Protein AF-M6BWG9-F1 (afdb_monomer)

Organism: NCBI:txid1303729

Radius of gyration: 16.26 Å; Cα contacts (8 Å, |Δi|>4): 300; chains: 1; bounding box: 43×33×38 Å

Secondary structure (DSSP, 8-state):
-HHHHHHHHGGG--STT-HHHHHHHHHTEEEEEEETTEEEEEETTS-EEEEPPP--GGGGTTS-HHHHHHHTT-S-EE-SSEEESS----GGG--TTSHHHHHTTT-GGG----EEETTTEEEEEEEEEE-TTSSEEEEEEETT-TT----B-S-HHHHHT-

Nearest PDB structures (foldseek):
  2icg-assembly1_A  TM=5.648E-01  e=1.232E-03  Listeria innocua
  2yms-assembly1_D  TM=7.754E-01  e=2.164E+00  Escherichia coli BL21
  4pdy-assembly1_A  TM=6.083E-01  e=3.896E+00  Alicyclobacillus acidocaldarius subsp. acidocaldarius DSM 446
  7o0s-assembly1_B  TM=2.883E-01  e=4.648E+00  Homo sapiens
  4o2w-assembly4_D  TM=2.290E-01  e=1.814E+00  Homo sapiens

Solvent-accessible surface area (backbone atoms only — not comparable to full-atom values): 9079 Å² total; per-residue (Å²): 105,44,68,55,49,27,65,68,52,44,73,34,37,63,32,94,82,31,56,65,51,44,46,58,59,26,68,41,48,68,48,74,47,72,57,93,69,28,42,39,38,34,31,74,87,72,50,50,43,39,32,38,52,53,42,64,50,84,83,46,75,87,57,52,71,70,59,41,58,46,22,56,60,27,33,32,38,34,47,94,52,38,40,40,30,86,48,88,73,81,55,87,82,55,50,86,88,33,56,66,25,55,70,48,70,75,38,62,92,73,65,46,31,48,31,37,34,78,85,59,34,40,32,30,50,41,89,79,54,57,21,89,85,71,42,58,15,32,25,59,47,36,90,86,51,66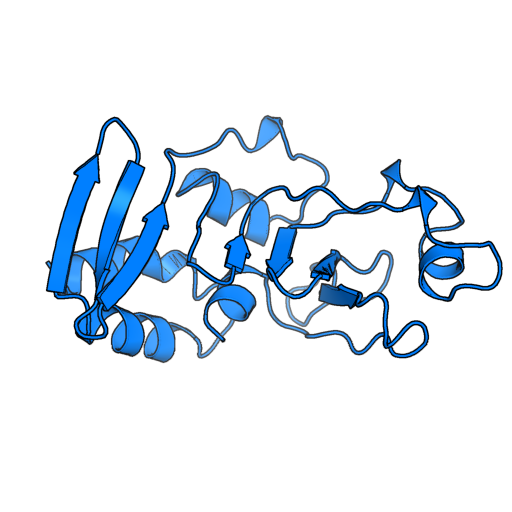,82,62,77,63,69,42,63,54,41,68,43,33,57,70,73,108

Foldseek 3Di:
DLVVQLVLLCLLPQDPPCSVLSSVQSVQFDDWDADPQWIWTAGVVRKIKIFHQADDLVVVVLADPSLSVVSRSGQWIDTPFKIFHFDDDDLVVDDPPFPVCVQCVNDPVNWTFGMDTPQQKTKTFRNPDAAPVRHTWIFIDHPVCRDDTDTDRDDVSSVVSD

Structure (mmCIF, N/CA/C/O backbone):
data_AF-M6BWG9-F1
#
_entry.id   AF-M6BWG9-F1
#
loop_
_atom_site.group_PDB
_atom_site.id
_atom_site.type_symbol
_atom_site.label_atom_id
_atom_site.label_alt_id
_atom_site.label_comp_id
_atom_site.label_asym_id
_atom_site.label_entity_id
_atom_site.label_seq_id
_atom_site.pdbx_PDB_ins_code
_atom_site.Cartn_x
_atom_site.Cartn_y
_atom_site.Cartn_z
_atom_site.occupancy
_atom_site.B_iso_or_equiv
_atom_site.auth_seq_id
_atom_site.auth_comp_id
_atom_site.auth_asym_id
_atom_site.auth_atom_id
_atom_site.pdbx_PDB_model_num
ATOM 1 N N . MET A 1 1 ? -19.647 3.488 14.914 1.00 93.94 1 MET A N 1
ATOM 2 C CA . MET A 1 1 ? -18.237 3.060 14.764 1.00 93.94 1 MET A CA 1
ATOM 3 C C . MET A 1 1 ? -18.005 2.196 13.528 1.00 93.94 1 MET A C 1
ATOM 5 O O . MET A 1 1 ? -17.408 2.709 12.602 1.00 93.94 1 MET A O 1
ATOM 9 N N . GLN A 1 2 ? -18.445 0.927 13.457 1.00 97.25 2 GLN A N 1
ATOM 10 C CA . GLN A 1 2 ? -18.124 0.047 12.306 1.00 97.25 2 GLN A CA 1
ATOM 11 C C . GLN A 1 2 ? -18.580 0.637 10.962 1.00 97.25 2 GLN A C 1
ATOM 13 O O . GLN A 1 2 ? -17.806 0.676 10.012 1.00 97.25 2 GLN A O 1
ATOM 18 N N . LYS A 1 3 ? -19.805 1.185 10.909 1.00 97.12 3 LYS A N 1
ATOM 19 C CA . LYS A 1 3 ? -20.325 1.907 9.733 1.00 97.12 3 LYS A CA 1
ATOM 20 C C . LYS A 1 3 ? -19.469 3.124 9.359 1.00 97.12 3 LYS A C 1
ATOM 22 O O . LYS A 1 3 ? -19.210 3.342 8.181 1.00 97.12 3 LYS A O 1
ATOM 27 N N . ASP A 1 4 ? -19.008 3.882 10.352 1.00 97.75 4 ASP A N 1
ATOM 28 C CA . ASP A 1 4 ? -18.177 5.073 10.139 1.00 97.75 4 ASP A CA 1
ATOM 29 C C . ASP A 1 4 ? -16.788 4.691 9.626 1.00 97.75 4 ASP A C 1
ATOM 31 O O . ASP A 1 4 ? -16.308 5.295 8.675 1.00 97.75 4 ASP A O 1
ATOM 35 N N . LEU A 1 5 ? -16.180 3.641 10.192 1.00 98.12 5 LEU A N 1
ATOM 36 C CA . LEU A 1 5 ? -14.911 3.083 9.721 1.00 98.12 5 LEU A CA 1
ATOM 37 C C . LEU A 1 5 ? -15.040 2.541 8.296 1.00 98.12 5 LEU A C 1
ATOM 39 O O . LEU A 1 5 ? -14.215 2.861 7.452 1.00 98.12 5 LEU A O 1
ATOM 43 N N . THR A 1 6 ? -16.108 1.797 8.005 1.00 98.12 6 THR A N 1
ATOM 44 C CA . THR A 1 6 ? -16.380 1.281 6.654 1.00 98.12 6 THR A CA 1
ATOM 45 C C . THR A 1 6 ? -16.456 2.425 5.647 1.00 98.12 6 THR A C 1
ATOM 47 O O . THR A 1 6 ? -15.766 2.406 4.635 1.00 98.12 6 THR A O 1
ATOM 50 N N . LYS A 1 7 ? -17.243 3.467 5.949 1.00 98.19 7 LYS A N 1
ATOM 51 C CA . LYS A 1 7 ? -17.353 4.658 5.098 1.00 98.19 7 LYS A CA 1
ATOM 52 C C . LYS A 1 7 ? -16.011 5.380 4.955 1.00 98.19 7 LYS A C 1
ATOM 54 O O . LYS A 1 7 ? -15.687 5.850 3.869 1.00 98.19 7 LYS A O 1
ATOM 59 N N . HIS A 1 8 ? -15.255 5.484 6.045 1.00 98.00 8 HIS A N 1
ATOM 60 C CA . HIS A 1 8 ? -13.964 6.167 6.085 1.00 98.00 8 HIS A CA 1
ATOM 61 C C . HIS A 1 8 ? -12.903 5.458 5.245 1.00 98.00 8 HIS A C 1
ATOM 63 O O . HIS A 1 8 ? -12.164 6.135 4.544 1.00 98.00 8 HIS A O 1
ATOM 69 N N . PHE A 1 9 ? -12.858 4.124 5.271 1.00 98.31 9 PHE A N 1
ATOM 70 C CA . PHE A 1 9 ? -11.870 3.301 4.563 1.00 98.31 9 PHE A CA 1
ATOM 71 C C . PHE A 1 9 ? -12.322 2.805 3.184 1.00 98.31 9 PHE A C 1
ATOM 73 O O . PHE A 1 9 ? -11.561 2.121 2.505 1.00 98.31 9 PHE A O 1
ATOM 80 N N . LEU A 1 10 ? -13.518 3.183 2.722 1.00 98.00 10 LEU A N 1
ATOM 81 C CA . LEU A 1 10 ? -14.046 2.758 1.421 1.00 98.00 10 LEU A CA 1
ATOM 82 C C . LEU A 1 10 ? -13.165 3.185 0.237 1.00 98.00 10 LEU A C 1
ATOM 84 O O . LEU A 1 10 ? -13.217 2.568 -0.816 1.00 98.00 10 LEU A O 1
ATOM 88 N N . TYR A 1 11 ? -12.315 4.199 0.416 1.00 97.44 11 TYR A N 1
ATOM 89 C CA . TYR A 1 11 ? -11.340 4.620 -0.593 1.00 97.44 11 TYR A CA 1
ATOM 90 C C . TYR A 1 11 ? -10.290 3.542 -0.930 1.00 97.44 11 TYR A C 1
ATOM 92 O O . TYR A 1 11 ? -9.633 3.668 -1.957 1.00 97.44 11 TYR A O 1
ATOM 100 N N . LEU A 1 12 ? -10.134 2.506 -0.092 1.00 97.88 12 LEU A N 1
ATOM 101 C CA . LEU A 1 12 ? -9.298 1.337 -0.386 1.00 97.88 12 LEU A CA 1
ATOM 102 C C . LEU A 1 12 ? -9.936 0.411 -1.426 1.00 97.88 12 LEU A C 1
ATOM 104 O O . LEU A 1 12 ? -9.225 -0.329 -2.086 1.00 97.88 12 LEU A O 1
ATOM 108 N N . ALA A 1 13 ? -11.256 0.459 -1.621 1.00 97.19 13 ALA A N 1
ATOM 109 C CA . ALA A 1 13 ? -11.917 -0.237 -2.722 1.00 97.19 13 ALA A CA 1
ATOM 110 C C . ALA A 1 13 ? -11.746 0.555 -4.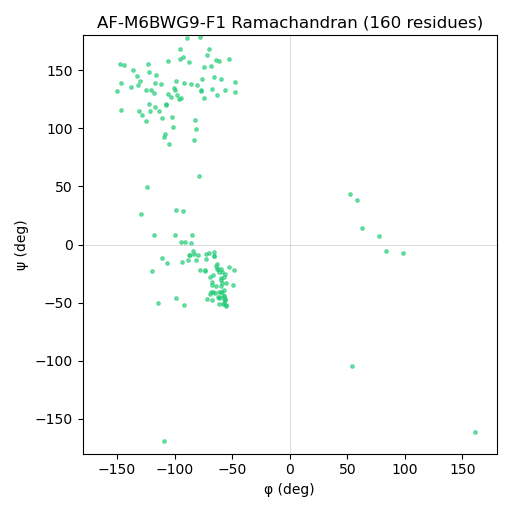033 1.00 97.19 13 ALA A C 1
ATOM 112 O O . ALA A 1 13 ? -12.710 0.992 -4.654 1.00 97.19 13 ALA A O 1
ATOM 113 N N . ASP A 1 14 ? -10.496 0.788 -4.432 1.00 95.50 14 ASP A N 1
ATOM 114 C CA . ASP A 1 14 ? -10.114 1.563 -5.619 1.00 95.50 14 ASP A CA 1
ATOM 115 C C . ASP A 1 14 ? -10.106 0.732 -6.915 1.00 95.50 14 ASP A C 1
ATOM 117 O O . ASP A 1 14 ? -9.673 1.214 -7.963 1.00 95.50 14 ASP A O 1
ATOM 121 N N . SER A 1 15 ? -10.601 -0.505 -6.839 1.00 95.06 15 SER A N 1
ATOM 122 C CA . SER A 1 15 ? -10.858 -1.409 -7.959 1.00 95.06 15 SER A CA 1
ATOM 123 C C . SER A 1 15 ? -12.260 -2.023 -7.815 1.00 95.06 15 SER A C 1
ATOM 125 O O . SER A 1 15 ? -12.677 -2.301 -6.686 1.00 95.06 15 SER A O 1
ATOM 127 N N . PRO A 1 16 ? -12.992 -2.281 -8.918 1.00 92.38 16 PRO A N 1
ATOM 128 C CA . PRO A 1 16 ? -14.356 -2.807 -8.849 1.00 92.38 16 PRO A CA 1
ATOM 129 C C . PRO A 1 16 ? -14.471 -4.122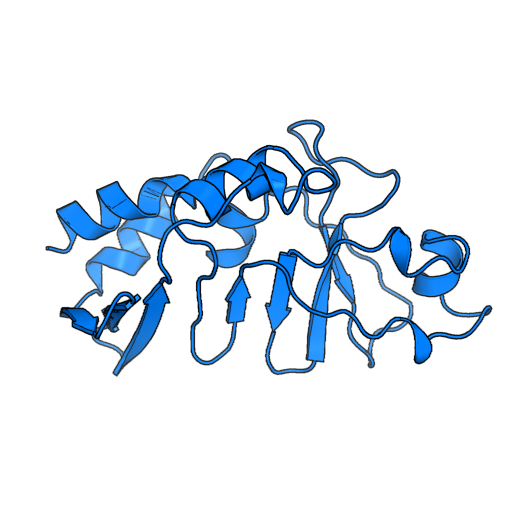 -8.062 1.00 92.38 16 PRO A C 1
ATOM 131 O O . PRO A 1 16 ? -13.717 -5.063 -8.309 1.00 92.38 16 PRO A O 1
ATOM 134 N N . GLY A 1 17 ? -15.454 -4.208 -7.158 1.00 93.12 17 GLY A N 1
ATOM 135 C CA . GLY A 1 17 ? -15.798 -5.428 -6.413 1.00 93.12 17 GLY A CA 1
ATOM 136 C C . GLY A 1 17 ? -15.214 -5.513 -4.997 1.00 93.12 17 GLY A C 1
ATOM 137 O O . GLY A 1 17 ? -15.592 -6.404 -4.230 1.00 93.12 17 GLY A O 1
ATOM 138 N N . PHE A 1 18 ? -14.343 -4.577 -4.615 1.00 96.38 18 PHE A N 1
ATOM 139 C CA . PHE A 1 18 ? -13.666 -4.573 -3.314 1.00 96.38 18 PHE A CA 1
ATOM 140 C C . PHE A 1 18 ? -14.457 -3.884 -2.197 1.00 96.38 18 PHE A C 1
ATOM 142 O O . PHE A 1 18 ? -14.110 -4.019 -1.024 1.00 96.38 18 PHE A O 1
ATOM 149 N N . GLU A 1 19 ? -15.564 -3.208 -2.507 1.00 97.69 19 GLU A N 1
ATOM 150 C CA . GLU A 1 19 ? -16.408 -2.551 -1.508 1.00 97.69 19 GLU A CA 1
ATOM 151 C C . GLU A 1 19 ? -16.889 -3.573 -0.475 1.00 97.69 19 GLU A C 1
ATOM 153 O O . GLU A 1 19 ? -16.740 -3.375 0.730 1.00 97.69 19 GLU A O 1
ATOM 158 N N . SER A 1 20 ? -17.375 -4.727 -0.941 1.00 96.94 20 SER A N 1
ATOM 159 C CA . SER A 1 20 ? -17.842 -5.805 -0.065 1.00 96.94 20 SER A CA 1
ATOM 160 C C . SER A 1 20 ? -16.754 -6.331 0.883 1.00 96.94 20 SER A C 1
ATOM 162 O O . SER A 1 20 ? -17.066 -6.753 1.999 1.00 96.94 20 SER A O 1
ATOM 164 N N . VAL A 1 21 ? -15.483 -6.259 0.476 1.00 97.75 21 VAL A N 1
ATOM 165 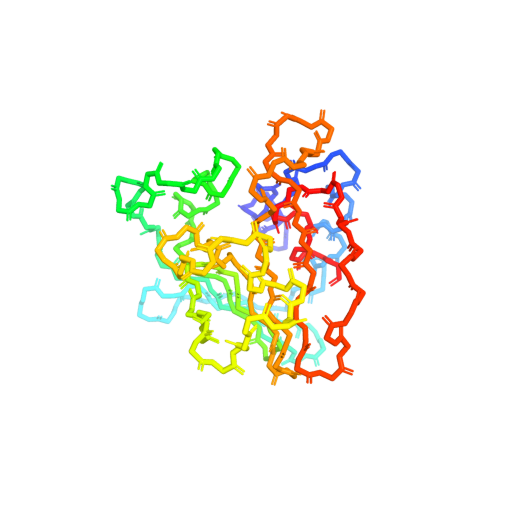C CA . VAL A 1 21 ? -14.328 -6.656 1.291 1.00 97.75 21 VAL A CA 1
ATOM 166 C C . VAL A 1 21 ? -14.103 -5.645 2.414 1.00 97.75 21 VAL A C 1
ATOM 168 O O . VAL A 1 21 ? -14.015 -6.044 3.576 1.00 97.75 21 VAL A O 1
ATOM 171 N N . VAL A 1 22 ? -14.128 -4.340 2.109 1.00 98.06 22 VAL A N 1
ATOM 172 C CA . VAL A 1 22 ? -14.053 -3.270 3.126 1.00 98.06 22 VAL A CA 1
ATOM 173 C C . VAL A 1 22 ? -15.167 -3.435 4.161 1.00 98.06 22 VAL A C 1
ATOM 175 O O . VAL A 1 22 ? -14.904 -3.405 5.364 1.00 98.06 22 VAL A O 1
ATOM 178 N N . HIS A 1 23 ? -16.403 -3.657 3.704 1.00 97.69 23 HIS A N 1
ATOM 179 C CA . HIS A 1 23 ? -17.547 -3.893 4.585 1.00 97.69 23 HIS A CA 1
ATOM 180 C C . HIS A 1 23 ? -17.286 -5.057 5.552 1.00 97.69 23 HIS A C 1
ATOM 182 O O . HIS A 1 23 ? -17.378 -4.873 6.767 1.00 97.69 23 HIS A O 1
ATOM 188 N N . LYS A 1 24 ? -16.878 -6.221 5.033 1.00 97.31 24 LYS A N 1
ATOM 189 C CA . LYS A 1 24 ? -16.581 -7.403 5.856 1.00 97.31 24 LYS A CA 1
ATOM 190 C C . LYS A 1 24 ? -15.451 -7.150 6.853 1.00 97.31 24 LYS A C 1
ATOM 192 O O . LYS A 1 24 ? -15.599 -7.488 8.023 1.00 97.31 24 LYS A O 1
ATOM 197 N N . ILE A 1 25 ? -14.348 -6.524 6.440 1.00 96.75 25 ILE A N 1
ATOM 198 C CA . ILE A 1 25 ? -13.215 -6.231 7.335 1.00 96.75 25 ILE A CA 1
ATOM 199 C C . ILE A 1 25 ? -13.677 -5.381 8.527 1.00 96.75 25 ILE A C 1
ATOM 201 O O . ILE A 1 25 ? -13.439 -5.735 9.687 1.00 96.75 25 ILE A O 1
ATOM 205 N N . PHE A 1 26 ? -14.381 -4.276 8.271 1.00 98.00 26 PHE A N 1
ATOM 206 C CA . PHE A 1 26 ? -14.743 -3.326 9.325 1.00 98.00 26 PHE A CA 1
ATOM 207 C C . PHE A 1 26 ? -15.974 -3.729 10.150 1.00 98.00 26 PHE A C 1
ATOM 209 O O . PHE A 1 26 ? -16.138 -3.214 11.257 1.00 98.00 26 PHE A O 1
ATOM 216 N N . GLU A 1 27 ? -16.777 -4.708 9.723 1.00 97.56 27 GLU A N 1
ATOM 217 C CA . GLU A 1 27 ? -17.769 -5.380 10.585 1.00 97.56 27 GLU A CA 1
ATOM 218 C C . GLU A 1 27 ? -17.116 -6.069 11.799 1.00 97.56 27 GLU A C 1
ATOM 220 O O . GLU A 1 27 ? -17.692 -6.130 12.898 1.00 97.56 27 GLU A O 1
ATOM 225 N N . HIS A 1 28 ? -15.875 -6.535 11.639 1.00 97.44 28 HIS A N 1
ATOM 226 C CA . HIS A 1 28 ? -15.086 -7.136 12.712 1.00 97.44 28 HIS A CA 1
ATOM 227 C C . HIS A 1 28 ? -14.321 -6.115 13.565 1.00 97.44 28 HIS A C 1
ATOM 229 O O . HIS A 1 28 ? -13.646 -6.524 14.514 1.00 97.44 28 HIS A O 1
ATOM 235 N N . ALA A 1 29 ? -14.439 -4.809 13.302 1.00 98.12 29 ALA A N 1
ATOM 236 C CA . ALA A 1 29 ? -13.848 -3.789 14.163 1.00 98.12 29 ALA A CA 1
ATOM 237 C C . ALA A 1 29 ? -14.480 -3.838 15.565 1.00 98.12 29 ALA A C 1
ATOM 239 O O . ALA A 1 29 ? -15.706 -3.834 15.721 1.00 98.12 29 ALA A O 1
ATOM 240 N N . LYS A 1 30 ? -13.627 -3.891 16.588 1.00 98.19 30 LYS A N 1
ATOM 241 C CA . LYS A 1 30 ? -13.989 -3.941 18.009 1.00 98.19 30 LYS A CA 1
ATOM 242 C C . LYS A 1 30 ? -13.886 -2.561 18.648 1.00 98.19 30 LYS A C 1
ATOM 244 O O . LYS A 1 30 ? -14.807 -2.147 19.345 1.00 98.19 30 LYS A O 1
ATOM 249 N N . ALA A 1 31 ? -12.794 -1.849 18.392 1.00 97.94 31 ALA A N 1
ATOM 250 C CA . ALA A 1 31 ? -12.565 -0.507 18.910 1.00 97.94 31 ALA A CA 1
ATOM 251 C C . ALA A 1 31 ? -11.761 0.329 17.912 1.00 97.94 31 ALA A C 1
ATOM 253 O O . ALA A 1 31 ? -11.005 -0.205 17.104 1.00 97.94 31 ALA A O 1
ATOM 254 N N . ALA A 1 32 ? -11.905 1.648 17.993 1.00 98.06 32 ALA A N 1
ATOM 255 C CA . ALA A 1 32 ? -11.068 2.593 17.273 1.00 98.06 32 ALA A CA 1
ATOM 256 C C . ALA A 1 32 ? -10.703 3.751 18.198 1.00 98.06 32 ALA A C 1
ATOM 258 O O . ALA A 1 32 ? -11.554 4.268 18.923 1.00 98.06 32 ALA A O 1
ATOM 259 N N . LYS A 1 33 ? -9.433 4.149 18.184 1.00 97.62 33 LYS A N 1
ATOM 260 C CA . LYS A 1 33 ? -8.921 5.272 18.973 1.00 97.62 33 LYS A CA 1
ATOM 261 C C . LYS A 1 33 ? -7.856 6.021 18.196 1.00 97.62 33 LYS A C 1
ATOM 263 O O . LYS A 1 33 ? -7.174 5.444 17.357 1.00 97.62 33 LYS A O 1
ATOM 268 N N . ILE A 1 34 ? -7.680 7.292 18.520 1.00 97.31 34 ILE A N 1
ATOM 269 C CA . ILE A 1 34 ? -6.538 8.064 18.044 1.00 97.31 34 ILE A CA 1
ATOM 270 C C . ILE A 1 34 ? -5.461 7.994 19.124 1.00 97.31 34 ILE A C 1
ATOM 272 O O . ILE A 1 34 ? -5.721 8.292 20.289 1.00 97.31 34 ILE A O 1
ATOM 276 N N . ASN A 1 35 ? -4.259 7.569 18.746 1.00 95.00 35 ASN A N 1
ATOM 277 C CA . ASN A 1 35 ? -3.075 7.636 19.593 1.00 95.00 35 ASN A CA 1
ATOM 278 C C . ASN A 1 35 ? -2.086 8.619 18.965 1.00 95.00 35 ASN A C 1
ATOM 280 O O . ASN A 1 35 ? -1.588 8.377 17.863 1.00 95.00 35 ASN A O 1
ATOM 284 N N . LYS A 1 36 ? -1.816 9.731 19.657 1.00 93.06 36 LYS A N 1
ATOM 285 C CA . LYS A 1 36 ? -1.148 10.909 19.085 1.00 93.06 36 LYS A CA 1
ATOM 286 C C . LYS A 1 36 ? -1.907 11.376 17.836 1.00 93.06 36 LYS A C 1
ATOM 288 O O . LYS A 1 36 ? -3.002 11.899 17.978 1.00 93.06 36 LYS A O 1
ATOM 293 N N . ASN A 1 37 ? -1.378 11.107 16.643 1.00 94.75 37 ASN A N 1
ATOM 294 C CA . ASN A 1 37 ? -2.004 11.464 15.367 1.00 94.75 37 ASN A CA 1
ATOM 295 C C . ASN A 1 37 ? -2.346 10.234 14.505 1.00 94.75 37 ASN A C 1
ATOM 297 O O . ASN A 1 37 ? -2.724 10.377 13.349 1.00 94.75 37 ASN A O 1
ATOM 301 N N . THR A 1 38 ? -2.209 9.024 15.047 1.00 97.44 38 THR A N 1
ATOM 302 C CA . THR A 1 38 ? -2.454 7.775 14.320 1.00 97.44 38 THR A CA 1
ATOM 303 C C . THR A 1 38 ? -3.799 7.199 14.738 1.00 97.44 38 THR A C 1
ATOM 305 O O . THR A 1 38 ? -4.051 6.998 15.930 1.00 97.44 38 THR A O 1
ATOM 308 N N . LEU A 1 39 ? -4.657 6.903 13.765 1.00 98.31 39 LEU A N 1
ATOM 309 C CA . LEU A 1 39 ? -5.869 6.126 13.996 1.00 98.31 39 LEU A CA 1
ATOM 310 C C . LEU A 1 39 ? -5.480 4.657 14.184 1.00 98.31 39 LEU A C 1
ATOM 312 O O . LEU A 1 39 ? -4.791 4.076 13.353 1.00 98.31 39 LEU A O 1
ATOM 316 N N . VAL A 1 40 ? -5.920 4.062 15.285 1.00 98.50 40 VAL A N 1
ATOM 317 C CA . VAL A 1 40 ? -5.684 2.663 15.640 1.00 98.50 40 VAL A CA 1
ATOM 318 C C . VAL A 1 40 ? -7.031 1.960 15.693 1.00 98.50 40 VAL A C 1
ATOM 320 O O . VAL A 1 40 ? -7.881 2.326 16.507 1.00 98.50 40 VAL A O 1
ATOM 323 N N . VAL A 1 41 ? -7.216 0.956 14.841 1.00 98.56 41 VAL A N 1
ATOM 324 C CA . VAL A 1 41 ? -8.400 0.094 14.805 1.00 98.56 41 VAL A CA 1
ATOM 325 C C . VAL A 1 41 ? -8.014 -1.278 15.345 1.00 98.56 41 VAL A C 1
ATOM 327 O O . VAL A 1 41 ? -7.120 -1.932 14.816 1.00 98.56 41 VAL A O 1
ATOM 330 N N . GLU A 1 42 ? -8.688 -1.707 16.406 1.00 98.38 42 GLU A N 1
ATOM 331 C CA . GLU A 1 42 ? -8.566 -3.047 16.976 1.00 98.38 42 GLU A CA 1
ATOM 332 C C . GLU A 1 42 ? -9.711 -3.910 16.443 1.00 98.38 42 GLU A C 1
ATOM 334 O O . GLU A 1 42 ? -10.883 -3.526 16.536 1.00 98.38 42 GLU A O 1
ATOM 339 N N . PHE A 1 43 ? -9.390 -5.083 15.907 1.00 98.00 43 PHE A N 1
ATOM 340 C CA . PHE A 1 43 ? -10.375 -6.049 15.428 1.00 98.00 43 PHE A CA 1
ATOM 341 C C . PHE A 1 43 ? -10.692 -7.099 16.494 1.00 98.00 43 PHE A C 1
ATOM 343 O O . PHE A 1 43 ? -9.908 -7.351 17.408 1.00 98.00 43 PHE A O 1
ATOM 350 N N . LYS A 1 44 ? -11.842 -7.767 16.364 1.00 97.69 44 LYS A N 1
ATOM 351 C CA . LYS A 1 44 ? -12.256 -8.869 17.255 1.00 97.69 44 LYS A CA 1
ATOM 352 C C . LYS A 1 44 ? -11.237 -10.017 17.314 1.00 97.69 44 LYS A C 1
ATOM 354 O O . LYS A 1 44 ? -11.183 -10.705 18.323 1.00 97.69 44 LYS A O 1
ATOM 359 N N . SER A 1 45 ? -10.428 -10.197 16.268 1.00 95.94 45 SER A N 1
ATOM 360 C CA . SER A 1 45 ? -9.329 -11.171 16.214 1.00 95.94 45 SER A CA 1
ATOM 361 C C . SER A 1 45 ? -8.108 -10.791 17.063 1.00 95.94 45 SER A C 1
ATOM 363 O O . SER A 1 45 ? -7.180 -11.584 17.169 1.00 95.94 45 SER A O 1
ATOM 365 N N . GLY A 1 46 ? -8.064 -9.577 17.622 1.00 96.38 46 GLY A N 1
ATOM 366 C CA . GLY A 1 46 ? -6.885 -9.020 18.291 1.00 96.38 46 GLY A CA 1
ATOM 367 C C . GLY A 1 46 ? -5.868 -8.382 17.338 1.00 96.38 46 GLY A C 1
ATOM 368 O O . GLY A 1 46 ? -4.911 -7.770 17.803 1.00 96.38 46 GLY A O 1
ATOM 369 N N . LYS A 1 47 ? -6.074 -8.479 16.016 1.00 96.31 47 LYS A N 1
ATOM 370 C CA . LYS A 1 47 ? -5.257 -7.769 15.021 1.00 96.31 47 LYS A CA 1
ATOM 371 C C . LYS A 1 47 ? -5.495 -6.261 15.096 1.00 96.31 47 LYS A C 1
ATOM 373 O O . LYS A 1 47 ? -6.572 -5.807 15.494 1.00 96.31 47 LYS A O 1
ATOM 378 N N . ILE A 1 48 ? -4.486 -5.497 14.687 1.00 97.75 48 ILE A N 1
ATOM 379 C CA . ILE A 1 48 ? -4.492 -4.036 14.728 1.00 97.75 48 ILE A CA 1
ATOM 380 C C . ILE A 1 48 ? -4.192 -3.495 13.331 1.00 97.75 48 ILE A C 1
ATOM 382 O O . ILE A 1 48 ? -3.230 -3.917 12.697 1.00 97.75 48 ILE A O 1
ATOM 386 N N . LEU A 1 49 ? -4.995 -2.528 12.889 1.00 98.12 49 LEU A N 1
ATOM 387 C CA . LEU A 1 49 ? -4.675 -1.648 11.768 1.00 98.12 49 LEU A CA 1
ATOM 388 C C . LEU A 1 49 ? -4.312 -0.272 12.325 1.00 98.12 49 LEU A C 1
ATOM 390 O O . LEU A 1 49 ? -5.061 0.305 13.117 1.00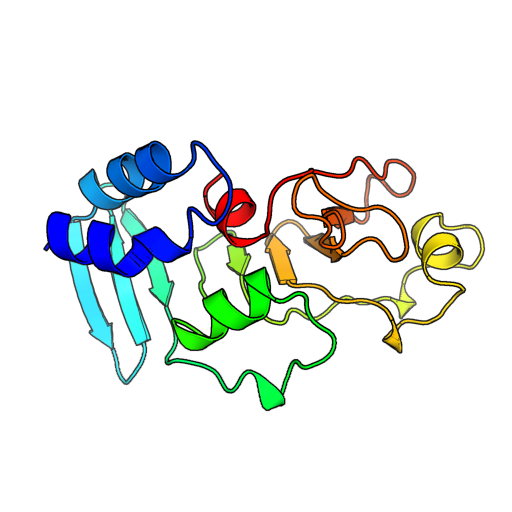 98.12 49 LEU A O 1
ATOM 394 N N . THR A 1 50 ? -3.180 0.268 11.894 1.00 98.31 50 THR A N 1
ATOM 395 C CA . THR A 1 50 ? -2.779 1.645 12.181 1.00 98.31 50 THR A CA 1
ATOM 396 C C . THR A 1 50 ? -2.800 2.471 10.907 1.00 98.31 50 THR A C 1
ATOM 398 O O . THR A 1 50 ? -2.381 2.005 9.852 1.00 98.31 50 THR A O 1
ATOM 401 N N . ALA A 1 51 ? -3.302 3.695 11.008 1.00 98.38 51 ALA A N 1
ATOM 402 C CA . ALA A 1 51 ? -3.432 4.619 9.897 1.00 98.38 51 ALA A CA 1
ATOM 403 C C . ALA A 1 51 ? -2.861 5.981 10.290 1.00 98.38 51 ALA A C 1
ATOM 405 O O . ALA A 1 51 ? -3.346 6.631 11.223 1.00 98.38 51 ALA A O 1
ATOM 406 N N . SER A 1 52 ? -1.785 6.388 9.620 1.00 98.06 52 SER A N 1
ATOM 407 C CA . SER A 1 52 ? -1.099 7.654 9.894 1.00 98.06 52 SER A CA 1
ATOM 408 C C . SER A 1 52 ? -1.947 8.852 9.451 1.00 98.06 52 SER A C 1
ATOM 410 O O . SER A 1 52 ? -2.884 8.685 8.677 1.00 98.06 52 SER A O 1
ATOM 412 N N . PRO A 1 53 ? -1.597 10.091 9.823 1.00 97.81 53 PRO A N 1
ATOM 413 C CA . PRO A 1 53 ? -2.177 11.275 9.190 1.00 97.81 53 PRO A CA 1
ATOM 414 C C . PRO A 1 53 ? -2.068 11.258 7.653 1.00 97.81 53 PRO A C 1
ATOM 416 O O . PRO A 1 53 ? -1.199 10.555 7.115 1.00 97.81 53 PRO A O 1
ATOM 419 N N . PRO A 1 54 ? -2.903 12.051 6.954 1.00 97.62 54 PRO A N 1
ATOM 420 C CA . PRO A 1 54 ? -2.733 12.353 5.537 1.00 97.62 54 PRO A CA 1
ATOM 421 C C . PRO A 1 54 ? -1.299 12.755 5.177 1.00 97.62 54 PRO A C 1
ATOM 423 O O . PRO A 1 54 ? -0.645 13.500 5.910 1.00 97.62 54 PRO A O 1
ATOM 426 N N . GLY A 1 55 ? -0.828 12.269 4.034 1.00 96.25 55 GLY A N 1
ATOM 427 C CA . GLY A 1 55 ? 0.433 12.664 3.418 1.00 96.25 55 GLY A CA 1
ATOM 428 C C . GLY A 1 55 ? 0.271 13.857 2.478 1.00 96.25 55 GLY A C 1
ATOM 429 O O . GLY A 1 55 ? -0.830 14.347 2.236 1.00 96.25 55 GLY A O 1
ATOM 430 N N . ASN A 1 56 ? 1.390 14.312 1.911 1.00 96.25 56 ASN A N 1
ATOM 431 C CA . ASN A 1 56 ? 1.401 15.322 0.853 1.00 96.25 56 ASN A CA 1
ATOM 432 C C . ASN A 1 56 ? 1.639 14.646 -0.510 1.00 96.25 56 ASN A C 1
ATOM 434 O O . ASN A 1 56 ? 2.772 14.238 -0.772 1.00 96.25 56 ASN A O 1
ATOM 438 N N . PRO A 1 57 ? 0.645 14.575 -1.413 1.00 93.62 57 PRO A N 1
ATOM 439 C CA . PRO A 1 57 ? 0.802 13.963 -2.737 1.00 93.62 57 PRO A CA 1
ATOM 440 C C . PRO A 1 57 ? 1.912 14.571 -3.586 1.00 93.62 57 PRO A C 1
ATOM 442 O O . PRO A 1 57 ? 2.541 13.878 -4.386 1.00 93.62 57 PRO A O 1
ATOM 445 N N . ASN A 1 58 ? 2.224 15.852 -3.372 1.00 93.88 58 ASN A N 1
ATOM 446 C CA . ASN A 1 58 ? 3.318 16.517 -4.075 1.00 93.88 58 ASN A CA 1
ATOM 447 C C . ASN A 1 58 ? 4.695 15.928 -3.744 1.00 93.88 58 ASN A C 1
ATOM 449 O O . ASN A 1 58 ? 5.629 16.130 -4.519 1.00 93.88 58 ASN A O 1
ATOM 453 N N . SER A 1 59 ? 4.824 15.196 -2.636 1.00 93.12 59 SER A N 1
ATOM 454 C CA . SER A 1 59 ? 6.042 14.468 -2.273 1.00 93.12 59 SER A CA 1
ATOM 455 C C . SER A 1 59 ? 6.194 13.137 -3.026 1.00 93.12 59 SER A C 1
ATOM 457 O O . SER A 1 59 ? 7.256 12.523 -2.954 1.00 93.12 59 SER A O 1
ATOM 459 N N . TYR A 1 60 ? 5.167 12.695 -3.766 1.00 93.25 60 TYR A N 1
ATOM 460 C CA . TYR A 1 60 ? 5.098 11.368 -4.392 1.00 93.25 60 TYR A CA 1
ATOM 461 C C . TYR A 1 60 ? 4.736 11.418 -5.883 1.00 93.25 60 TYR A C 1
ATOM 463 O O . TYR A 1 60 ? 4.212 10.452 -6.416 1.00 93.25 60 TYR A O 1
ATOM 471 N N . LYS A 1 61 ? 5.036 12.515 -6.591 1.00 90.75 61 LYS A N 1
ATOM 472 C CA . LYS A 1 61 ? 4.579 12.787 -7.976 1.00 90.75 61 LYS A CA 1
ATOM 473 C C . LYS A 1 61 ? 4.854 11.698 -9.027 1.00 90.75 61 LYS A C 1
ATOM 475 O O . LYS A 1 61 ? 4.234 11.736 -10.081 1.00 90.75 61 LYS A O 1
ATOM 480 N N . LYS A 1 62 ? 5.791 10.778 -8.775 1.00 93.62 62 LYS A N 1
ATOM 481 C CA . LYS A 1 62 ? 6.069 9.632 -9.658 1.00 93.62 62 LYS A CA 1
ATOM 482 C C . LYS A 1 62 ? 5.046 8.495 -9.510 1.00 93.62 62 LYS A C 1
ATOM 484 O O . LYS A 1 62 ? 4.923 7.686 -10.419 1.00 93.62 62 LYS A O 1
ATOM 489 N N . PHE A 1 63 ? 4.340 8.422 -8.381 1.00 96.44 63 PHE A N 1
ATOM 490 C CA . PHE A 1 63 ? 3.373 7.365 -8.103 1.00 96.44 63 PHE A CA 1
ATOM 491 C C . PHE A 1 63 ? 2.075 7.540 -8.910 1.00 96.44 63 PHE A C 1
ATOM 493 O O . PHE A 1 63 ? 1.701 8.673 -9.231 1.00 96.44 63 PHE A O 1
ATOM 500 N N . PRO A 1 64 ? 1.357 6.438 -9.200 1.00 96.88 64 PRO A N 1
ATOM 501 C CA . PRO A 1 64 ? 0.076 6.481 -9.899 1.00 96.88 64 PRO A CA 1
ATOM 502 C C . PRO A 1 64 ? -0.998 7.270 -9.151 1.00 96.88 64 PRO A C 1
ATOM 504 O O . PRO A 1 64 ? -0.949 7.449 -7.931 1.00 96.88 64 PRO A O 1
ATOM 507 N N . ARG A 1 65 ? -2.012 7.735 -9.888 1.00 96.50 65 ARG A N 1
ATOM 508 C CA . ARG A 1 65 ? -3.062 8.595 -9.334 1.00 96.50 65 ARG A CA 1
ATOM 509 C C . ARG A 1 65 ? -3.884 7.872 -8.267 1.00 96.50 65 ARG A C 1
ATOM 511 O O . ARG A 1 65 ? -4.283 8.535 -7.307 1.00 96.50 65 ARG A O 1
ATOM 518 N N . SER A 1 66 ? -4.139 6.569 -8.405 1.00 96.56 66 SER A N 1
ATOM 519 C CA . SER A 1 66 ? -4.795 5.771 -7.358 1.00 96.56 66 SER A CA 1
ATOM 520 C C . SER A 1 66 ? -4.035 5.869 -6.033 1.00 96.56 66 SER A C 1
ATOM 522 O O . SER A 1 66 ? -4.607 6.331 -5.047 1.00 96.56 66 SER A O 1
ATOM 524 N N . PHE A 1 67 ? -2.728 5.592 -6.031 1.00 97.75 67 PHE A N 1
ATOM 525 C CA . PHE A 1 67 ? -1.870 5.708 -4.851 1.00 97.75 67 PHE A CA 1
ATOM 526 C C . PHE A 1 67 ? -1.895 7.114 -4.249 1.00 97.75 67 PHE A C 1
ATOM 528 O O . PHE A 1 67 ? -2.043 7.257 -3.035 1.00 97.75 67 PHE A O 1
ATOM 535 N N . LEU A 1 68 ? -1.811 8.159 -5.083 1.00 97.62 68 LEU A N 1
ATOM 536 C CA . LEU A 1 68 ? -1.875 9.545 -4.613 1.00 97.62 68 LEU A CA 1
ATOM 537 C C . LEU A 1 68 ? -3.174 9.833 -3.839 1.00 97.62 68 LEU A C 1
ATOM 539 O O . LEU A 1 68 ? -3.128 10.491 -2.804 1.00 97.62 68 LEU A O 1
ATOM 543 N N . LYS A 1 69 ? -4.321 9.293 -4.272 1.00 96.38 69 LYS A N 1
ATOM 544 C CA . LYS A 1 69 ? -5.592 9.426 -3.534 1.00 96.38 69 LYS A CA 1
ATOM 545 C C . LYS A 1 69 ? -5.582 8.679 -2.196 1.00 96.38 69 LYS A C 1
ATOM 547 O O . LYS A 1 69 ? -6.232 9.128 -1.253 1.00 96.38 69 LYS A O 1
ATOM 552 N N . LEU A 1 70 ? -4.873 7.550 -2.098 1.00 96.75 70 LEU A N 1
ATOM 553 C CA . LEU A 1 70 ? -4.760 6.795 -0.845 1.00 96.75 70 LEU A CA 1
ATOM 554 C C . LEU A 1 70 ? -3.968 7.591 0.198 1.00 96.75 70 LEU A C 1
ATOM 556 O O . LEU A 1 70 ? -4.431 7.762 1.328 1.00 96.75 70 LEU A O 1
ATOM 560 N N . ILE A 1 71 ? -2.812 8.138 -0.191 1.00 97.25 71 ILE A N 1
ATOM 561 C CA . ILE A 1 71 ? -1.956 8.903 0.726 1.00 97.25 71 ILE A CA 1
ATOM 562 C C . ILE A 1 71 ? -2.595 10.222 1.180 1.00 97.25 71 ILE A C 1
ATOM 564 O O . ILE A 1 71 ? -2.312 10.669 2.289 1.00 97.25 71 ILE A O 1
ATOM 568 N N . GLU A 1 72 ? -3.499 10.820 0.391 1.00 96.94 72 GLU A N 1
ATOM 569 C CA . GLU A 1 72 ? -4.321 11.971 0.816 1.00 96.94 72 GLU A CA 1
ATOM 570 C C . GLU A 1 72 ? -5.234 11.641 2.001 1.00 96.94 72 GLU A C 1
ATOM 572 O O . GLU A 1 72 ? -5.663 12.540 2.724 1.00 96.94 72 GLU A O 1
ATOM 577 N N . LYS A 1 73 ? -5.565 10.361 2.201 1.00 97.62 73 LYS A N 1
ATOM 578 C CA . LYS A 1 73 ? -6.333 9.901 3.361 1.00 97.62 73 LYS A CA 1
ATOM 579 C C . LYS A 1 73 ? -5.412 9.497 4.494 1.00 97.62 73 LYS A C 1
ATOM 581 O O . LYS A 1 73 ? -5.565 10.000 5.605 1.00 97.62 73 LYS A O 1
ATOM 586 N N . HIS A 1 74 ? -4.451 8.633 4.199 1.00 97.88 74 HIS A N 1
ATOM 587 C CA . HIS A 1 74 ? -3.494 8.118 5.165 1.00 97.88 74 HIS A CA 1
ATOM 588 C C . HIS A 1 74 ? -2.157 7.894 4.465 1.00 97.88 74 HIS A C 1
ATOM 590 O O . HIS A 1 74 ? -2.071 7.049 3.580 1.00 97.88 74 HIS A O 1
ATOM 596 N N . ASN A 1 75 ? -1.113 8.631 4.867 1.00 97.50 75 ASN A N 1
ATOM 597 C CA . ASN A 1 75 ? 0.228 8.488 4.285 1.00 97.50 75 ASN A CA 1
ATOM 598 C C . ASN A 1 75 ? 0.743 7.042 4.358 1.00 97.50 75 ASN A C 1
ATOM 600 O O . ASN A 1 75 ? 1.491 6.604 3.486 1.00 97.50 75 ASN A O 1
ATOM 604 N N . THR A 1 76 ? 0.356 6.326 5.414 1.00 97.50 76 THR A N 1
ATOM 605 C CA . THR A 1 76 ? 0.711 4.934 5.639 1.00 97.50 76 THR A CA 1
ATOM 606 C C . THR A 1 76 ? -0.417 4.196 6.359 1.00 97.50 76 THR A C 1
ATOM 608 O O . THR A 1 76 ? -1.009 4.721 7.310 1.00 97.50 76 THR A O 1
ATOM 611 N N . LEU A 1 77 ? -0.673 2.959 5.937 1.00 98.19 77 LEU A N 1
ATOM 612 C CA . LEU A 1 77 ? -1.501 1.976 6.630 1.00 98.19 77 LEU A CA 1
ATOM 613 C C . LEU A 1 77 ? -0.636 0.776 7.003 1.00 98.19 77 LEU A C 1
ATOM 615 O O . LEU A 1 77 ? 0.073 0.255 6.148 1.00 98.19 77 LEU A O 1
ATOM 619 N N . LYS A 1 78 ? -0.690 0.335 8.262 1.00 96.56 78 LYS A N 1
ATOM 620 C CA . LYS A 1 78 ? 0.091 -0.820 8.723 1.00 96.56 78 LYS A CA 1
ATOM 621 C C . LYS A 1 78 ? -0.736 -1.816 9.510 1.00 96.56 78 LYS A C 1
ATOM 623 O O . LYS A 1 78 ? -1.498 -1.421 10.397 1.00 96.56 78 LYS A O 1
ATOM 628 N N . THR A 1 79 ? -0.513 -3.091 9.234 1.00 95.06 79 THR A N 1
ATOM 629 C CA . THR A 1 79 ? -0.882 -4.215 10.098 1.00 95.06 79 THR A CA 1
ATOM 630 C C . THR A 1 79 ? 0.389 -4.826 10.691 1.00 95.06 79 THR A C 1
ATOM 632 O O . THR A 1 79 ? 1.469 -4.249 10.592 1.00 95.06 79 THR A O 1
ATOM 635 N N . ASP A 1 80 ? 0.278 -5.987 11.326 1.00 91.00 80 ASP A N 1
ATOM 636 C CA . ASP A 1 80 ? 1.434 -6.783 11.741 1.00 91.00 80 ASP A CA 1
ATOM 637 C C . ASP A 1 80 ? 2.157 -7.471 10.573 1.00 91.00 80 ASP A C 1
ATOM 639 O O . ASP A 1 80 ? 3.257 -7.971 10.774 1.00 91.00 80 ASP A O 1
ATOM 643 N N . ARG A 1 81 ? 1.550 -7.508 9.378 1.00 90.69 81 ARG A N 1
ATOM 644 C CA . ARG A 1 81 ? 2.103 -8.181 8.189 1.00 90.69 81 ARG A CA 1
ATOM 645 C C . ARG A 1 81 ? 2.358 -7.262 7.002 1.00 90.69 81 ARG A C 1
ATOM 647 O O . ARG A 1 81 ? 3.126 -7.627 6.123 1.00 90.69 81 ARG A O 1
ATOM 654 N N . LEU A 1 82 ? 1.665 -6.127 6.949 1.00 93.25 82 LEU A N 1
ATOM 655 C CA . LEU A 1 82 ? 1.572 -5.277 5.767 1.00 93.25 82 LEU A CA 1
ATOM 656 C C . LEU A 1 82 ? 1.881 -3.831 6.104 1.00 93.25 82 LEU A C 1
ATOM 658 O O . LEU A 1 82 ? 1.376 -3.310 7.100 1.00 93.25 82 LEU A O 1
ATOM 662 N N . GLU A 1 83 ? 2.592 -3.161 5.208 1.00 95.56 83 GLU A N 1
ATOM 663 C CA . GLU A 1 83 ? 2.741 -1.711 5.187 1.00 95.56 83 GLU A CA 1
ATOM 664 C C . GLU A 1 83 ? 2.408 -1.171 3.796 1.00 95.56 83 GLU A C 1
ATOM 666 O O . GLU A 1 83 ? 3.157 -1.388 2.853 1.00 95.56 83 GLU A O 1
ATOM 671 N N . LEU A 1 84 ? 1.294 -0.446 3.681 1.00 96.94 84 LEU A N 1
ATOM 672 C CA . LEU A 1 84 ? 0.905 0.311 2.491 1.00 96.94 84 LEU A CA 1
ATOM 673 C C . LEU A 1 84 ? 1.338 1.769 2.669 1.00 96.94 84 LEU A C 1
ATOM 675 O O . LEU A 1 84 ? 0.947 2.419 3.640 1.00 96.94 84 LEU A O 1
ATOM 679 N N . GLY A 1 85 ? 2.111 2.299 1.727 1.00 96.69 85 GLY A N 1
ATOM 680 C CA . GLY A 1 85 ? 2.687 3.644 1.767 1.00 96.69 85 GLY A CA 1
ATOM 681 C C . GLY A 1 85 ? 3.862 3.749 0.797 1.00 96.69 85 GLY A C 1
ATOM 682 O O . GLY A 1 85 ? 3.982 2.939 -0.106 1.00 96.69 85 GLY A O 1
ATOM 683 N N . LYS A 1 86 ? 4.751 4.737 0.942 1.00 94.44 86 LYS A N 1
ATOM 684 C CA . LYS A 1 86 ? 6.034 4.690 0.218 1.00 94.44 86 LYS A CA 1
ATOM 685 C C . LYS A 1 86 ? 7.002 3.802 0.997 1.00 94.44 86 LYS A C 1
ATOM 687 O O . LYS A 1 86 ? 7.517 4.243 2.025 1.00 94.44 86 LYS A O 1
ATOM 692 N N . CYS A 1 87 ? 7.260 2.609 0.484 1.00 91.88 87 CYS A N 1
ATOM 693 C CA . CYS A 1 87 ? 8.186 1.644 1.064 1.00 91.88 87 CYS A CA 1
ATOM 694 C C . CYS A 1 87 ? 9.594 1.802 0.470 1.00 91.88 87 CYS A C 1
ATOM 696 O O . CYS A 1 87 ? 9.785 2.441 -0.572 1.00 91.88 87 CYS A O 1
ATOM 698 N N . TYR A 1 88 ? 10.588 1.267 1.176 1.00 86.81 88 TYR A N 1
ATOM 699 C CA . TYR A 1 88 ? 11.946 1.113 0.656 1.00 86.81 88 TYR A CA 1
ATOM 700 C C . TYR A 1 88 ? 12.017 -0.208 -0.108 1.00 86.81 88 TYR A C 1
ATOM 702 O O . TYR A 1 88 ? 11.458 -1.191 0.358 1.00 86.81 88 TYR A O 1
ATOM 710 N N . PHE A 1 89 ? 12.675 -0.200 -1.263 1.00 88.12 89 PHE A N 1
ATOM 711 C CA . PHE A 1 89 ? 12.987 -1.396 -2.036 1.00 88.12 89 PHE A CA 1
ATOM 712 C C . PHE A 1 89 ? 14.499 -1.429 -2.203 1.00 88.12 89 PHE A C 1
ATOM 714 O O . PHE A 1 89 ? 15.066 -0.458 -2.719 1.00 88.12 89 PHE A O 1
ATOM 721 N N . ASP A 1 90 ? 15.1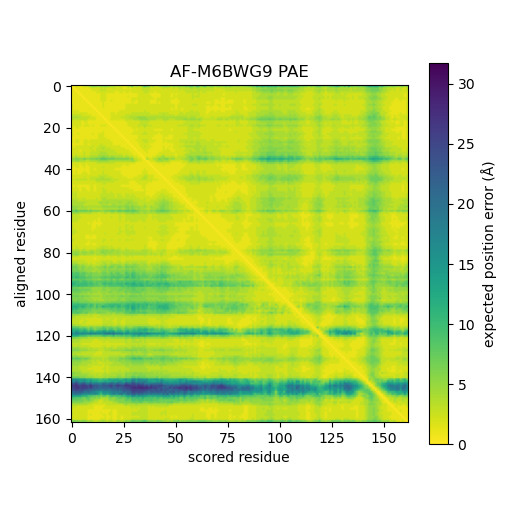34 -2.495 -1.727 1.00 86.38 90 ASP A N 1
ATOM 722 C CA . ASP A 1 90 ? 16.582 -2.636 -1.797 1.00 86.38 90 ASP A CA 1
ATOM 723 C C . ASP A 1 90 ? 16.974 -3.181 -3.169 1.00 86.38 90 ASP A C 1
ATOM 725 O O . ASP A 1 90 ? 16.990 -4.384 -3.387 1.00 86.38 90 ASP A O 1
ATOM 729 N N . PHE A 1 91 ? 17.208 -2.289 -4.131 1.00 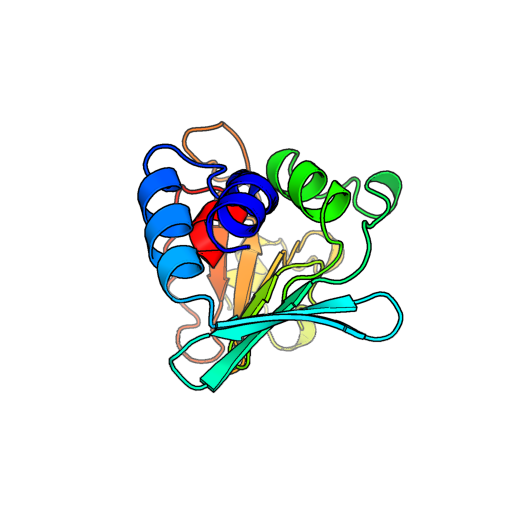85.88 91 PHE A N 1
ATOM 730 C CA . PHE A 1 91 ? 17.542 -2.698 -5.499 1.00 85.88 91 PHE A CA 1
ATOM 731 C C . PHE A 1 91 ? 18.974 -3.240 -5.615 1.00 85.88 91 PHE A C 1
ATOM 733 O O . PHE A 1 91 ? 19.266 -3.989 -6.537 1.00 85.88 91 PHE A O 1
ATOM 740 N N . ASP A 1 92 ? 19.859 -2.871 -4.686 1.00 84.38 92 ASP A N 1
ATOM 741 C CA . ASP A 1 92 ? 21.300 -3.158 -4.751 1.00 84.38 92 ASP A CA 1
ATOM 742 C C . ASP A 1 92 ? 21.643 -4.643 -4.544 1.00 84.38 92 ASP A C 1
ATOM 744 O O . ASP A 1 92 ? 22.797 -5.039 -4.686 1.00 84.38 92 ASP A O 1
ATOM 748 N N . ILE A 1 93 ? 20.655 -5.461 -4.185 1.00 84.88 93 ILE A N 1
ATOM 749 C CA . ILE A 1 93 ? 20.804 -6.910 -4.023 1.00 84.88 93 ILE A CA 1
ATOM 750 C C . ILE A 1 93 ? 20.582 -7.686 -5.326 1.00 84.88 93 ILE A C 1
ATOM 752 O O . ILE A 1 93 ? 20.781 -8.896 -5.311 1.00 84.88 93 ILE A O 1
ATOM 756 N N . TYR A 1 94 ? 20.107 -7.019 -6.386 1.00 85.19 94 TYR A N 1
ATOM 757 C CA . TYR A 1 94 ? 19.823 -7.638 -7.678 1.00 85.19 94 TYR A CA 1
ATOM 758 C C . TYR A 1 94 ? 20.967 -7.381 -8.661 1.00 85.19 94 TYR A C 1
ATOM 760 O O . TYR A 1 94 ? 21.415 -6.238 -8.817 1.00 85.19 94 TYR A O 1
ATOM 768 N N . ASP A 1 95 ? 21.396 -8.435 -9.344 1.00 86.94 95 ASP A N 1
ATOM 769 C CA . ASP A 1 95 ? 22.470 -8.436 -10.334 1.00 86.94 95 ASP A CA 1
ATOM 770 C C . ASP A 1 95 ? 21.923 -8.289 -11.767 1.00 86.94 95 ASP A C 1
ATOM 772 O O . ASP A 1 95 ? 20.726 -8.408 -12.014 1.00 86.94 95 ASP A O 1
ATOM 776 N N . GLU A 1 96 ? 22.802 -8.033 -12.742 1.00 85.44 96 GLU A N 1
ATOM 777 C CA . GLU A 1 96 ? 22.426 -7.823 -14.155 1.00 85.44 96 GLU A CA 1
ATOM 778 C C . GLU A 1 96 ? 21.682 -9.010 -14.790 1.00 85.44 96 GLU A C 1
ATOM 780 O O . GLU A 1 96 ? 20.945 -8.814 -15.751 1.00 85.44 96 GLU A O 1
ATOM 785 N N . ASP A 1 97 ? 21.858 -10.219 -14.252 1.00 84.69 97 ASP A N 1
ATOM 786 C CA . ASP A 1 97 ? 21.176 -11.427 -14.725 1.00 84.69 97 ASP A CA 1
ATOM 787 C C . ASP A 1 97 ? 19.753 -11.578 -14.138 1.00 84.69 97 ASP A C 1
ATOM 789 O O . ASP A 1 97 ? 18.993 -12.444 -14.581 1.00 84.69 97 ASP A O 1
ATOM 793 N N . ASP A 1 98 ? 19.362 -10.738 -13.169 1.00 85.44 98 ASP A N 1
ATOM 794 C CA . ASP A 1 98 ? 18.046 -10.800 -12.538 1.00 85.44 98 ASP A CA 1
ATOM 795 C C . ASP A 1 98 ? 16.970 -10.121 -13.382 1.00 85.44 98 ASP A C 1
ATOM 797 O O . ASP A 1 98 ? 17.085 -8.974 -13.830 1.00 85.44 98 ASP A O 1
ATOM 801 N N . ARG A 1 99 ? 15.806 -10.768 -13.470 1.00 85.31 99 ARG A N 1
ATOM 802 C CA . ARG A 1 99 ? 14.657 -10.241 -14.217 1.00 85.31 99 ARG A CA 1
ATOM 803 C C . ARG A 1 99 ? 14.194 -8.869 -13.715 1.00 85.31 99 ARG A C 1
ATOM 805 O O . ARG A 1 99 ? 13.7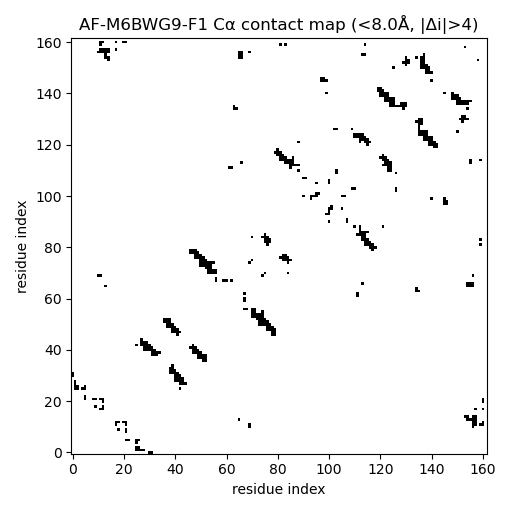03 -8.055 -14.500 1.00 85.31 99 ARG A O 1
ATOM 812 N N . VAL A 1 100 ? 14.316 -8.604 -12.412 1.00 87.06 100 VAL A N 1
ATOM 813 C CA . VAL A 1 100 ? 13.996 -7.294 -11.820 1.00 87.06 100 VAL A CA 1
ATOM 814 C C . VAL A 1 100 ? 15.002 -6.235 -12.269 1.00 87.06 100 VAL A C 1
ATOM 816 O O . VAL A 1 100 ? 14.590 -5.119 -12.595 1.00 87.06 100 VAL A O 1
ATOM 819 N N . TYR A 1 101 ? 16.291 -6.572 -12.335 1.00 89.12 101 TYR A N 1
ATOM 820 C CA . TYR A 1 101 ? 17.320 -5.655 -12.811 1.00 89.12 101 TYR A CA 1
ATOM 821 C C . TYR A 1 101 ? 17.060 -5.248 -14.263 1.00 89.12 101 TYR A C 1
ATOM 823 O O . TYR A 1 101 ? 16.951 -4.052 -14.566 1.00 89.12 101 TYR A O 1
ATOM 831 N N . ASP A 1 102 ? 16.855 -6.245 -15.126 1.00 88.56 102 ASP A N 1
ATOM 832 C CA . ASP A 1 102 ? 16.518 -6.081 -16.541 1.00 88.56 102 ASP A CA 1
ATOM 833 C C . ASP A 1 102 ? 15.262 -5.229 -16.740 1.00 88.56 102 ASP A C 1
ATOM 835 O O . ASP A 1 102 ? 15.239 -4.289 -17.542 1.00 88.56 102 ASP A O 1
ATOM 839 N N . LEU A 1 103 ? 14.204 -5.518 -15.976 1.00 88.69 103 LEU A N 1
ATOM 840 C CA . LEU A 1 103 ? 12.927 -4.821 -16.094 1.00 88.69 103 LEU A CA 1
ATOM 841 C C . LEU A 1 103 ? 13.059 -3.315 -15.827 1.00 88.69 103 LEU A C 1
ATOM 843 O O . LEU A 1 103 ? 12.369 -2.511 -16.461 1.00 88.69 103 LEU A O 1
ATOM 847 N N . PHE A 1 104 ? 13.936 -2.926 -14.903 1.00 89.75 104 PHE A N 1
ATOM 848 C CA . PHE A 1 104 ? 14.169 -1.528 -14.547 1.00 89.75 104 PHE A CA 1
ATOM 849 C C . PHE A 1 104 ? 15.414 -0.917 -15.193 1.00 89.75 104 PHE A C 1
ATOM 851 O O . PHE A 1 104 ? 15.736 0.230 -14.863 1.00 89.75 104 PHE A O 1
ATOM 858 N N . ASP A 1 105 ? 16.067 -1.616 -16.129 1.00 87.69 105 ASP A N 1
ATOM 859 C CA . ASP A 1 105 ? 17.271 -1.143 -16.829 1.00 87.69 105 ASP A CA 1
ATOM 860 C C . ASP A 1 105 ? 18.353 -0.692 -15.825 1.00 87.69 105 ASP A C 1
ATOM 862 O O . ASP A 1 105 ? 18.899 0.413 -15.920 1.00 87.69 105 ASP A O 1
ATOM 866 N N . GLY A 1 106 ? 18.541 -1.486 -14.762 1.00 83.12 106 GLY A N 1
ATOM 867 C CA . GLY A 1 106 ? 19.500 -1.230 -13.680 1.00 83.12 106 GLY A CA 1
ATOM 868 C C . GLY A 1 106 ? 19.251 0.045 -12.863 1.00 83.12 106 GLY A C 1
ATOM 869 O O . GLY A 1 106 ? 20.141 0.528 -12.161 1.00 83.12 106 GLY A O 1
ATOM 870 N N . LYS A 1 107 ? 18.067 0.667 -12.965 1.00 84.25 107 LYS A N 1
ATOM 871 C CA . LYS A 1 107 ? 17.791 1.984 -12.363 1.00 84.25 107 LYS A CA 1
ATOM 872 C C . LYS A 1 107 ? 16.845 1.892 -11.174 1.00 84.25 107 LYS A C 1
ATOM 874 O O . LYS A 1 107 ? 15.644 2.140 -11.302 1.00 84.25 107 LYS A O 1
ATOM 879 N N . ALA A 1 108 ? 17.420 1.773 -9.979 1.00 81.88 108 ALA A N 1
ATOM 880 C CA . ALA A 1 108 ? 16.698 1.866 -8.705 1.00 81.88 108 ALA A CA 1
ATOM 881 C C . ALA A 1 108 ? 15.781 3.108 -8.600 1.00 81.88 108 ALA A C 1
ATOM 883 O O . ALA A 1 108 ? 14.681 3.053 -8.057 1.00 81.88 108 ALA A O 1
ATOM 884 N N . SER A 1 109 ? 16.185 4.246 -9.183 1.00 84.69 109 SER A N 1
ATOM 885 C CA . SER A 1 109 ? 15.404 5.499 -9.147 1.00 84.69 109 SER A CA 1
ATOM 886 C C . SER A 1 109 ? 14.058 5.463 -9.902 1.00 84.69 109 SER A C 1
ATOM 888 O O . SER A 1 109 ? 13.258 6.408 -9.778 1.00 84.69 109 SER A O 1
ATOM 890 N N . ASN A 1 110 ? 13.824 4.400 -10.679 1.00 85.81 110 ASN A N 1
ATOM 891 C CA . ASN A 1 110 ? 12.582 4.125 -11.398 1.00 85.81 110 ASN A CA 1
ATOM 892 C C . ASN A 1 110 ? 11.626 3.224 -10.608 1.00 85.81 110 ASN A C 1
ATOM 894 O O . ASN A 1 110 ? 10.444 3.170 -10.947 1.00 85.81 110 ASN A O 1
ATOM 898 N N . VAL A 1 111 ? 12.108 2.555 -9.557 1.00 91.88 111 VAL A N 1
ATOM 899 C CA . VAL A 1 111 ? 11.292 1.644 -8.758 1.00 91.88 111 VAL A CA 1
ATOM 900 C C . VAL A 1 111 ? 10.383 2.432 -7.828 1.00 91.88 111 VAL A C 1
ATOM 902 O O . VAL A 1 111 ? 10.786 3.373 -7.139 1.00 91.88 111 VAL A O 1
ATOM 905 N N . LEU A 1 112 ? 9.117 2.034 -7.818 1.00 95.19 112 LEU A N 1
ATOM 906 C CA . LEU A 1 112 ? 8.088 2.597 -6.964 1.00 95.19 112 LEU A CA 1
ATOM 907 C C . LEU A 1 112 ? 7.464 1.446 -6.179 1.00 95.19 112 LEU A C 1
ATOM 909 O O . LEU A 1 112 ? 6.702 0.666 -6.746 1.00 95.19 112 LEU A O 1
ATOM 913 N N . CYS A 1 113 ? 7.795 1.361 -4.890 1.00 94.81 113 CYS A N 1
ATOM 914 C CA . CYS A 1 113 ? 7.300 0.337 -3.973 1.00 94.81 113 CYS A CA 1
ATOM 915 C C . CYS A 1 113 ? 6.175 0.906 -3.095 1.00 94.81 113 CYS A C 1
ATOM 917 O O . CYS A 1 113 ? 6.452 1.697 -2.183 1.00 94.81 113 CYS A O 1
ATOM 919 N N . PRO A 1 114 ? 4.899 0.609 -3.406 1.00 96.81 114 PRO A N 1
ATOM 920 C CA . PRO A 1 114 ? 3.774 1.070 -2.604 1.00 96.81 114 PRO A CA 1
ATOM 921 C C . PRO A 1 114 ? 3.366 0.142 -1.443 1.00 96.81 114 PRO A C 1
ATOM 923 O O . PRO A 1 114 ? 2.536 0.549 -0.627 1.00 96.81 114 PRO A O 1
ATOM 926 N N . LEU A 1 115 ? 3.851 -1.102 -1.386 1.00 95.44 115 LEU A N 1
ATOM 927 C CA . LEU A 1 115 ? 3.410 -2.076 -0.385 1.00 95.44 115 LEU A CA 1
ATOM 928 C C . LEU A 1 115 ? 4.528 -3.060 -0.046 1.00 95.44 115 LEU A C 1
ATOM 930 O O . LEU A 1 115 ? 5.131 -3.644 -0.938 1.00 95.44 115 LEU A O 1
ATOM 934 N N . HIS A 1 116 ? 4.743 -3.267 1.248 1.00 93.06 116 HIS A N 1
ATOM 935 C CA . HIS A 1 116 ? 5.725 -4.201 1.788 1.00 93.06 116 HIS A CA 1
ATOM 936 C C . HIS A 1 116 ? 5.037 -5.255 2.660 1.00 93.06 116 HIS A C 1
ATOM 938 O O . HIS A 1 116 ? 4.224 -4.907 3.529 1.00 93.06 116 HIS A O 1
ATOM 944 N N . TYR A 1 117 ? 5.380 -6.526 2.449 1.00 87.44 117 TYR A N 1
ATOM 945 C CA . TYR A 1 117 ? 5.060 -7.621 3.360 1.00 87.44 117 TYR A CA 1
ATOM 946 C C . TYR A 1 117 ? 6.265 -7.948 4.245 1.00 87.44 117 TYR A C 1
ATOM 948 O O . TYR A 1 117 ? 7.398 -8.028 3.780 1.00 87.44 117 TYR A O 1
ATOM 956 N N . THR A 1 118 ? 6.005 -8.234 5.521 1.00 78.62 118 THR A N 1
ATOM 957 C CA . THR A 1 118 ? 7.046 -8.550 6.517 1.00 78.62 118 THR A CA 1
ATOM 958 C C . THR A 1 118 ? 7.822 -9.849 6.257 1.00 78.62 118 THR A C 1
ATOM 960 O O . THR A 1 118 ? 8.779 -10.123 6.970 1.00 78.62 118 THR A O 1
ATOM 963 N N . ASP A 1 119 ? 7.395 -10.679 5.302 1.00 73.62 119 ASP A N 1
ATOM 964 C CA . ASP A 1 119 ? 8.100 -11.883 4.832 1.00 73.62 119 ASP A CA 1
ATOM 965 C C . ASP A 1 119 ? 9.006 -11.590 3.619 1.00 73.62 119 ASP A C 1
ATOM 967 O O . ASP A 1 119 ? 9.272 -12.467 2.803 1.00 73.62 119 ASP A O 1
ATOM 971 N N . ASN A 1 120 ? 9.505 -10.351 3.534 1.00 68.81 120 ASN A N 1
ATOM 972 C CA . ASN A 1 120 ? 10.412 -9.855 2.498 1.00 68.81 120 ASN A CA 1
ATOM 973 C C . ASN A 1 120 ? 9.845 -9.973 1.073 1.00 68.81 120 ASN A C 1
ATOM 975 O O . ASN A 1 120 ? 10.557 -10.310 0.128 1.00 68.81 120 ASN A O 1
ATOM 979 N N . SER A 1 121 ? 8.544 -9.714 0.931 1.00 83.81 121 SER A N 1
ATOM 980 C CA . SER A 1 121 ? 7.910 -9.568 -0.378 1.00 83.81 121 SER A CA 1
ATOM 981 C C . SER A 1 121 ? 7.492 -8.117 -0.579 1.00 83.81 121 SER A C 1
ATOM 983 O O . SER A 1 121 ? 6.552 -7.620 0.051 1.00 83.81 121 SER A O 1
ATOM 985 N N . ASP A 1 122 ? 8.199 -7.433 -1.467 1.00 90.12 122 ASP A N 1
ATOM 986 C CA . ASP A 1 122 ? 7.880 -6.074 -1.876 1.00 90.12 122 ASP A CA 1
ATOM 987 C C . ASP A 1 122 ? 6.981 -6.101 -3.100 1.00 90.12 122 ASP A C 1
ATOM 989 O O . ASP A 1 122 ? 7.179 -6.875 -4.028 1.00 90.12 122 ASP A O 1
ATOM 993 N N . TRP A 1 123 ? 5.983 -5.233 -3.130 1.00 92.69 123 TRP A N 1
ATOM 994 C CA . TRP A 1 123 ? 5.123 -5.081 -4.292 1.00 92.69 123 TRP A CA 1
ATOM 995 C C . TRP A 1 123 ? 5.464 -3.772 -4.961 1.00 92.69 123 TRP A C 1
ATOM 997 O O . TRP A 1 123 ? 5.340 -2.713 -4.344 1.00 92.69 123 TRP A O 1
ATOM 1007 N N . ILE A 1 124 ? 5.876 -3.841 -6.224 1.00 93.62 124 ILE A N 1
ATOM 1008 C CA . ILE A 1 124 ? 6.358 -2.685 -6.979 1.00 93.62 124 ILE A CA 1
ATOM 1009 C C . ILE A 1 124 ? 5.548 -2.484 -8.258 1.00 93.62 124 ILE A C 1
ATOM 1011 O O . ILE A 1 124 ? 4.922 -3.404 -8.787 1.00 93.62 124 ILE A O 1
ATOM 1015 N N . TYR A 1 125 ? 5.529 -1.247 -8.751 1.00 95.31 125 TYR A N 1
ATOM 1016 C CA . TYR A 1 125 ? 4.861 -0.928 -10.009 1.00 95.31 125 TYR A CA 1
ATOM 1017 C C . TYR A 1 125 ? 5.690 -1.360 -11.216 1.00 95.31 125 TYR A C 1
ATOM 1019 O O . TYR A 1 125 ? 6.863 -1.011 -11.336 1.00 95.31 125 TYR A O 1
ATOM 1027 N N . HIS A 1 126 ? 5.038 -2.033 -12.157 1.00 93.50 126 HIS A N 1
ATOM 1028 C CA . HIS A 1 126 ? 5.618 -2.423 -13.430 1.00 93.50 126 HIS A CA 1
ATOM 1029 C C . HIS A 1 126 ? 5.897 -1.188 -14.312 1.00 93.50 126 HIS A C 1
ATOM 1031 O O . HIS A 1 126 ? 5.026 -0.323 -14.458 1.00 93.50 126 HIS A O 1
ATOM 1037 N N . PRO A 1 127 ? 7.079 -1.073 -14.947 1.00 91.50 127 PRO A N 1
ATOM 1038 C CA . PRO A 1 127 ? 7.452 0.128 -15.698 1.00 91.50 127 PRO A CA 1
ATOM 1039 C C . PRO A 1 127 ? 6.604 0.346 -16.962 1.00 91.50 127 PRO A C 1
ATOM 1041 O O . PRO A 1 127 ? 6.295 1.487 -17.313 1.00 91.50 127 PRO A O 1
ATOM 1044 N N . THR A 1 128 ? 6.201 -0.733 -17.640 1.00 91.00 128 THR A N 1
ATOM 1045 C CA . THR A 1 128 ? 5.484 -0.669 -18.931 1.00 91.00 128 THR A CA 1
ATOM 1046 C C . THR A 1 128 ? 4.050 -1.203 -18.874 1.00 91.00 128 THR A C 1
ATOM 1048 O O . THR A 1 128 ? 3.126 -0.508 -19.299 1.00 91.00 128 THR A O 1
ATOM 1051 N N . GLU A 1 129 ? 3.850 -2.404 -18.332 1.00 93.94 129 GLU A N 1
ATOM 1052 C CA . GLU A 1 129 ? 2.545 -3.054 -18.194 1.00 93.94 129 GLU A CA 1
ATOM 1053 C C . GLU A 1 129 ? 1.544 -2.260 -17.345 1.00 93.94 129 GLU A C 1
ATOM 1055 O O . GLU A 1 129 ? 1.891 -1.618 -16.349 1.00 93.94 129 GLU A O 1
ATOM 1060 N N . LYS A 1 130 ? 0.276 -2.296 -17.767 1.00 95.31 130 LYS A N 1
ATOM 1061 C CA . LYS A 1 130 ? -0.822 -1.530 -17.177 1.00 95.31 130 LYS A CA 1
ATOM 1062 C C . LYS A 1 130 ? -1.945 -2.441 -16.702 1.00 95.31 130 LYS A C 1
ATOM 1064 O O . LYS A 1 130 ? -2.231 -3.468 -17.310 1.00 95.31 130 LYS A O 1
ATOM 1069 N N . ASN A 1 131 ? -2.619 -2.018 -15.643 1.00 92.50 131 ASN A N 1
ATOM 1070 C CA . ASN A 1 131 ? -3.875 -2.591 -15.198 1.00 92.50 131 ASN A CA 1
ATOM 1071 C C . ASN A 1 131 ? -5.065 -2.105 -16.042 1.00 92.50 131 ASN A C 1
ATOM 1073 O O . ASN A 1 131 ? -4.923 -1.300 -16.965 1.00 92.50 131 ASN A O 1
ATOM 1077 N N . LYS A 1 132 ? -6.263 -2.605 -15.717 1.00 87.88 132 LYS A N 1
ATOM 1078 C CA . LYS A 1 132 ? -7.501 -2.293 -16.454 1.00 87.88 132 LYS A CA 1
ATOM 1079 C C . LYS A 1 132 ? -7.888 -0.810 -16.414 1.00 87.88 132 LYS A C 1
ATOM 1081 O O . LYS A 1 132 ? -8.605 -0.358 -17.299 1.00 87.88 132 LYS A O 1
ATOM 1086 N N . GLU A 1 133 ? -7.385 -0.066 -15.433 1.00 88.69 133 GLU A N 1
ATOM 1087 C CA . GLU A 1 133 ? -7.613 1.372 -15.260 1.00 88.69 133 GLU A CA 1
ATOM 1088 C C . GLU A 1 133 ? -6.544 2.228 -15.973 1.00 88.69 133 GLU A C 1
ATOM 1090 O O . GLU A 1 133 ? -6.562 3.456 -15.890 1.00 88.69 133 GLU A O 1
ATOM 1095 N N . GLY A 1 134 ? -5.598 1.596 -16.681 1.00 93.75 134 GLY A N 1
ATOM 1096 C CA . GLY A 1 134 ? -4.511 2.271 -17.394 1.00 93.75 134 GLY A CA 1
ATOM 1097 C C . GLY A 1 134 ? -3.365 2.748 -16.494 1.00 93.75 134 GLY A C 1
ATOM 1098 O O . GLY A 1 134 ? -2.456 3.435 -16.969 1.00 93.75 134 GLY A O 1
ATOM 1099 N N . GLU A 1 135 ? -3.374 2.388 -15.210 1.00 95.62 135 GLU A N 1
ATOM 1100 C CA . GLU A 1 135 ? -2.271 2.641 -14.279 1.00 95.62 135 GLU A CA 1
ATOM 1101 C C . GLU A 1 135 ? -1.248 1.493 -14.325 1.00 95.62 135 GLU A C 1
ATOM 1103 O O . GLU A 1 135 ? -1.590 0.406 -14.785 1.00 95.62 135 GLU A O 1
ATOM 1108 N N . PRO A 1 136 ? 0.023 1.701 -13.926 1.00 95.94 136 PRO A N 1
ATOM 1109 C CA . PRO A 1 136 ? 1.003 0.618 -13.830 1.00 95.94 136 PRO A CA 1
ATOM 1110 C C . PRO A 1 136 ? 0.454 -0.608 -13.088 1.00 95.94 136 PRO A C 1
ATOM 1112 O O . PRO A 1 136 ? -0.119 -0.469 -12.006 1.00 95.94 136 PRO A O 1
ATOM 1115 N N . ALA A 1 137 ? 0.627 -1.796 -13.670 1.00 95.31 137 ALA A N 1
ATOM 1116 C CA . ALA A 1 137 ? 0.341 -3.045 -12.969 1.00 95.31 137 ALA A CA 1
ATOM 1117 C C . ALA A 1 137 ? 1.289 -3.202 -11.769 1.00 95.31 137 ALA A C 1
ATOM 1119 O O . ALA A 1 137 ? 2.343 -2.565 -11.721 1.00 95.31 137 ALA A O 1
ATOM 1120 N N . ILE A 1 138 ? 0.916 -4.022 -10.793 1.00 93.75 138 ILE A N 1
ATOM 1121 C CA . ILE A 1 138 ? 1.709 -4.235 -9.576 1.00 93.75 138 ILE A CA 1
ATOM 1122 C C . ILE A 1 138 ? 2.121 -5.696 -9.556 1.00 93.75 138 ILE A C 1
ATOM 1124 O O . ILE A 1 138 ? 1.301 -6.550 -9.870 1.00 93.75 138 ILE A O 1
ATOM 1128 N N . PHE A 1 139 ? 3.351 -6.002 -9.178 1.00 91.38 139 PHE A N 1
ATOM 1129 C CA . PHE A 1 139 ? 3.801 -7.383 -9.058 1.00 91.38 139 PHE A CA 1
ATOM 1130 C C . PHE A 1 139 ? 4.606 -7.576 -7.774 1.00 91.38 139 PHE A C 1
ATOM 1132 O O . PHE A 1 139 ? 5.219 -6.612 -7.300 1.00 91.38 139 PHE A O 1
ATOM 1139 N N . PRO A 1 140 ? 4.572 -8.786 -7.195 1.00 89.25 140 PRO A N 1
ATOM 1140 C CA . PRO A 1 140 ? 5.409 -9.113 -6.061 1.00 89.25 140 PRO A CA 1
ATOM 1141 C C . PRO A 1 140 ? 6.842 -9.350 -6.534 1.00 89.25 140 PRO A C 1
ATOM 1143 O O . PRO A 1 140 ? 7.077 -9.951 -7.581 1.00 89.25 140 PRO A O 1
ATOM 1146 N N . VAL A 1 141 ? 7.786 -8.913 -5.722 1.00 86.56 141 VAL A N 1
ATOM 1147 C CA . VAL A 1 141 ? 9.193 -9.263 -5.789 1.00 86.56 141 VAL A CA 1
ATOM 1148 C C . VAL A 1 141 ? 9.535 -9.891 -4.451 1.00 86.56 141 VAL A C 1
ATOM 1150 O O . VAL A 1 141 ? 9.453 -9.233 -3.414 1.00 86.56 141 VAL A O 1
ATOM 1153 N N . SER A 1 142 ? 9.877 -11.174 -4.473 1.00 78.00 142 SER A N 1
ATOM 1154 C CA . SER A 1 142 ? 10.411 -11.874 -3.312 1.00 78.00 142 SER A CA 1
ATOM 1155 C C . SER A 1 142 ? 11.834 -12.322 -3.609 1.00 78.00 142 SER A C 1
ATOM 1157 O O . SER A 1 142 ? 12.155 -12.697 -4.735 1.00 78.00 142 SER A O 1
ATOM 1159 N N . HIS A 1 143 ? 12.681 -12.315 -2.584 1.00 67.06 143 HIS A N 1
ATOM 1160 C CA . HIS A 1 143 ? 14.074 -12.765 -2.694 1.00 67.06 143 HIS A CA 1
ATOM 1161 C C . HIS A 1 143 ? 14.219 -14.271 -2.983 1.00 67.06 143 HIS A C 1
ATOM 1163 O O . HIS A 1 143 ? 15.331 -14.743 -3.147 1.00 67.06 143 HIS A O 1
ATOM 1169 N N . GLU A 1 144 ? 13.128 -15.046 -2.975 1.00 61.12 144 GLU A N 1
ATOM 1170 C CA . GLU A 1 144 ? 13.161 -16.503 -3.190 1.00 61.12 144 GLU A CA 1
ATOM 1171 C C . GLU A 1 144 ? 12.536 -16.939 -4.527 1.00 61.12 144 GLU A C 1
ATOM 1173 O O . GLU A 1 144 ? 12.666 -18.100 -4.912 1.00 61.12 144 GLU A O 1
ATOM 1178 N N . LEU A 1 145 ? 11.831 -16.044 -5.232 1.00 57.94 145 LEU A N 1
ATOM 1179 C CA . LEU A 1 145 ? 11.144 -16.333 -6.501 1.00 57.94 145 LEU A CA 1
ATOM 1180 C C . LEU A 1 145 ? 11.622 -15.370 -7.595 1.00 57.94 145 LEU A C 1
ATOM 1182 O O . LEU A 1 145 ? 10.808 -14.761 -8.291 1.00 57.94 145 LEU A O 1
ATOM 1186 N N . GLU A 1 146 ? 12.947 -15.252 -7.714 1.00 56.81 146 GLU A N 1
ATOM 1187 C CA . GLU A 1 146 ? 13.705 -14.297 -8.545 1.00 56.81 146 GLU A CA 1
ATOM 1188 C C . GLU A 1 146 ? 13.219 -14.207 -10.015 1.00 56.81 146 GLU A C 1
ATOM 1190 O O . GLU A 1 146 ? 13.348 -13.159 -10.649 1.00 56.81 146 GLU A O 1
ATOM 1195 N N . ASP A 1 147 ? 12.530 -15.237 -10.526 1.00 55.94 147 ASP A N 1
ATOM 1196 C CA . ASP A 1 147 ? 12.133 -15.346 -11.936 1.00 55.94 147 ASP A CA 1
ATOM 1197 C C . ASP A 1 147 ? 10.640 -15.120 -12.255 1.00 55.94 147 ASP A C 1
ATOM 1199 O O . ASP A 1 147 ? 10.285 -14.896 -13.422 1.00 55.94 147 ASP A O 1
ATOM 1203 N N . GLU A 1 148 ? 9.729 -15.151 -11.274 1.00 61.66 148 GLU A N 1
ATOM 1204 C CA . GLU A 1 148 ? 8.279 -15.102 -11.535 1.00 61.66 148 GLU A CA 1
ATOM 1205 C C . GLU A 1 148 ? 7.636 -13.749 -11.211 1.00 61.66 148 GLU A C 1
ATOM 1207 O O . GLU A 1 148 ? 7.022 -13.527 -10.169 1.00 61.66 148 GLU A O 1
ATOM 1212 N N . ILE A 1 149 ? 7.677 -12.851 -12.196 1.00 67.31 149 ILE A N 1
ATOM 1213 C CA . ILE A 1 149 ? 6.875 -11.627 -12.198 1.00 67.31 149 ILE A CA 1
ATOM 1214 C C . ILE A 1 149 ? 5.469 -11.974 -12.688 1.00 67.31 149 ILE A C 1
ATOM 1216 O O . ILE A 1 149 ? 5.239 -12.084 -13.895 1.00 67.31 149 ILE A O 1
ATOM 1220 N N . ASN A 1 150 ? 4.539 -12.143 -11.748 1.00 80.12 150 ASN A N 1
ATOM 1221 C CA . ASN A 1 150 ? 3.114 -12.349 -12.013 1.00 80.12 150 ASN A CA 1
ATOM 1222 C C . ASN A 1 150 ? 2.325 -11.088 -11.608 1.00 80.12 150 ASN A C 1
ATOM 1224 O O . ASN A 1 150 ? 1.991 -10.927 -10.430 1.00 80.12 150 ASN A O 1
ATOM 1228 N N . PRO A 1 151 ? 2.033 -10.167 -12.548 1.00 83.88 151 PRO A N 1
ATOM 1229 C CA . PRO A 1 151 ? 1.333 -8.934 -12.231 1.00 83.88 151 PRO A CA 1
ATOM 1230 C C . PRO A 1 151 ? -0.104 -9.172 -11.772 1.00 83.88 151 PRO A C 1
ATOM 1232 O O . PRO A 1 151 ? -0.844 -10.002 -12.303 1.00 83.88 151 PRO A O 1
ATOM 1235 N N . VAL A 1 152 ? -0.531 -8.350 -10.824 1.00 88.94 152 VAL A N 1
ATOM 1236 C CA . VAL A 1 152 ? -1.919 -8.177 -10.425 1.00 88.94 152 VAL A CA 1
ATOM 1237 C C . VAL A 1 152 ? -2.452 -6.905 -11.077 1.00 88.94 152 VAL A C 1
ATOM 1239 O O . VAL A 1 152 ? -1.828 -5.842 -11.070 1.00 88.94 152 VAL A O 1
ATOM 1242 N N . TYR A 1 153 ? -3.657 -7.011 -11.634 1.00 90.81 153 TYR A N 1
ATOM 1243 C CA . TYR A 1 153 ? -4.303 -5.945 -12.403 1.00 90.81 153 TYR A CA 1
ATOM 1244 C C . TYR A 1 153 ? -5.319 -5.140 -11.581 1.00 90.81 153 TYR A C 1
ATOM 1246 O O . TYR A 1 153 ? -6.305 -4.635 -12.124 1.00 90.81 153 TYR A O 1
ATOM 1254 N N . HIS A 1 154 ? -5.083 -5.036 -10.275 1.00 93.25 154 HIS A N 1
ATOM 1255 C CA . HIS A 1 154 ? -5.822 -4.171 -9.361 1.00 93.25 154 HIS A CA 1
ATOM 1256 C C . HIS A 1 154 ? -4.965 -2.964 -8.982 1.00 93.25 154 HIS A C 1
ATOM 1258 O O . HIS A 1 154 ? -3.742 -2.997 -9.092 1.00 93.25 154 HIS A O 1
ATOM 1264 N N . ASN A 1 155 ? -5.613 -1.888 -8.552 1.00 96.12 155 ASN A N 1
ATOM 1265 C CA . ASN A 1 155 ? -4.924 -0.787 -7.894 1.00 96.12 155 ASN A CA 1
ATOM 1266 C C . ASN A 1 155 ? -4.485 -1.212 -6.482 1.00 96.12 155 ASN A C 1
ATOM 1268 O O . ASN A 1 155 ? -4.955 -2.208 -5.923 1.00 96.12 155 ASN A O 1
ATOM 1272 N N . ILE A 1 156 ? -3.553 -0.457 -5.902 1.00 95.69 156 ILE A N 1
ATOM 1273 C CA . ILE A 1 156 ? -2.890 -0.871 -4.665 1.00 95.69 156 ILE A CA 1
ATOM 1274 C C . ILE A 1 156 ? -3.812 -0.859 -3.437 1.00 95.69 156 ILE A C 1
ATOM 1276 O O . ILE A 1 156 ? -3.610 -1.652 -2.517 1.00 95.69 156 ILE A O 1
ATOM 1280 N N . GLY A 1 157 ? -4.844 -0.009 -3.409 1.00 96.56 157 GLY A N 1
ATOM 1281 C CA . GLY A 1 157 ? -5.818 -0.010 -2.319 1.00 96.56 157 GLY A CA 1
ATOM 1282 C C . GLY A 1 157 ? -6.544 -1.349 -2.241 1.00 96.56 157 GLY A C 1
ATOM 1283 O O . GLY A 1 157 ? -6.634 -1.940 -1.167 1.00 96.56 157 GLY A O 1
ATOM 1284 N N . ALA A 1 158 ? -6.991 -1.854 -3.389 1.00 95.56 158 ALA A N 1
ATOM 1285 C CA . ALA A 1 158 ? -7.640 -3.146 -3.510 1.00 95.56 158 ALA A CA 1
ATOM 1286 C C . ALA A 1 158 ? -6.690 -4.300 -3.172 1.00 95.56 158 ALA A C 1
ATOM 1288 O O . ALA A 1 158 ? -7.092 -5.210 -2.450 1.00 95.56 158 ALA A O 1
ATOM 1289 N N . LEU A 1 159 ? -5.428 -4.242 -3.618 1.00 93.75 159 LEU A N 1
ATOM 1290 C CA . LEU A 1 159 ? -4.419 -5.245 -3.258 1.00 93.75 159 LEU A CA 1
ATOM 1291 C C . LEU A 1 159 ? -4.205 -5.327 -1.737 1.00 93.75 159 LEU A C 1
ATOM 1293 O O . LEU A 1 159 ? -4.142 -6.418 -1.186 1.00 93.75 159 LEU A O 1
ATOM 1297 N N . PHE A 1 160 ? -4.173 -4.190 -1.037 1.00 95.25 160 PHE A N 1
ATOM 1298 C CA . PHE A 1 160 ? -4.035 -4.152 0.425 1.00 95.25 160 PHE A CA 1
ATOM 1299 C C . PHE A 1 160 ? -5.202 -4.818 1.182 1.00 95.25 160 PHE A C 1
ATOM 1301 O O . PHE A 1 160 ? -5.055 -5.177 2.350 1.00 95.25 160 PHE A O 1
ATOM 1308 N N . LEU A 1 161 ? -6.370 -4.965 0.551 1.00 94.50 161 LEU A N 1
ATOM 1309 C CA . LEU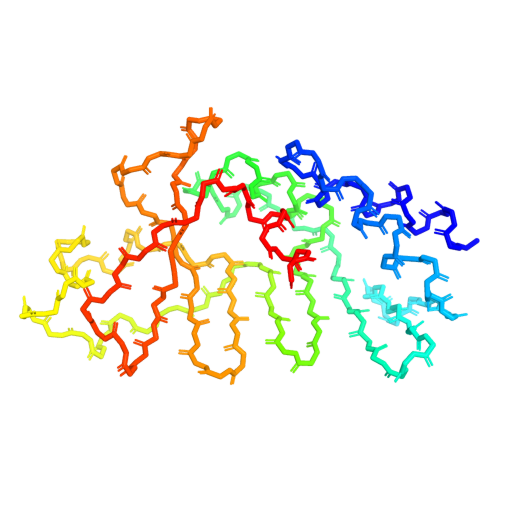 A 1 161 ? -7.541 -5.609 1.153 1.00 94.50 161 LEU A CA 1
ATOM 1310 C C . LEU A 1 161 ? -7.535 -7.144 1.023 1.00 94.50 161 LEU A C 1
ATOM 1312 O O . LEU A 1 161 ? -8.463 -7.770 1.542 1.00 94.50 161 LEU A O 1
ATOM 1316 N N . GLN A 1 162 ? -6.568 -7.727 0.304 1.00 85.00 162 GLN A N 1
ATOM 1317 C CA . GLN A 1 162 ? -6.486 -9.168 0.031 1.00 85.00 162 GLN A CA 1
ATOM 1318 C C . GLN A 1 162 ? -5.848 -9.975 1.167 1.00 85.00 162 GLN A C 1
ATOM 1320 O O . GLN A 1 162 ? -4.994 -9.439 1.910 1.00 85.00 162 GLN A O 1
#

Mean predicted aligned error: 4.07 Å

pLDDT: mean 91.85, std 8.49, range [55.94, 98.56]

Sequence (162 aa):
MQKDLTKHFLYLADSPGFESVVHKIFEHAKAAKINKNTLVVEFKSGKILTASPPGNPNSYKKFPRSFLKLIEKHNTLKTDRLELGKCYFDFDIYDEDDRVYDLFDGKASNVLCPLHYTDNSDWIYHPTEKNKEGEPAIFPVSHELEDEINPVYHNIGALFLQ